Protein AF-A0A2V9JAL4-F1 (afdb_monomer)

Sequence (119 aa):
MTRFTPLLGIATILGAVVVFSKDRRAIRWRIVAWGFGLQILMAVFVLRTNLGYRLIDGASRVAVRMLSFSFEGSRFVFGWLGDPKGSAGFVFAFQALPMIIYVAAFFSILYYLRVLPLL

Mean predicted aligned error: 5.92 Å

Secondary structure (DSSP, 8-state):
-TTSHHHHHHHHHHHHHHHT-S-SSS--HHHHHHHHHHHHHHHHHHHH-HHHHHHHHHHHHHHHHHHHHHHHHHHHHHGGGS-TTSTT---HHHHHHHHHHHHHHHHHHHHHTTTGGG-

Radius of gyration: 21.32 Å; Cα contacts (8 Å, |Δi|>4): 63; chains: 1; bounding box: 44×43×48 Å

pLDDT: mean 90.65, std 6.88, range [59.06, 96.75]

Nearest PDB structures (foldseek):
  8tz1-assembly1_A  TM=8.801E-01  e=1.729E-02  Bos taurus
  6ksw-assembly1_C  TM=9.049E-01  e=4.987E-02  Homo sapiens

Structure (mmCIF, N/CA/C/O backbone):
data_AF-A0A2V9JAL4-F1
#
_entry.id   AF-A0A2V9JAL4-F1
#
loop_
_atom_site.group_PDB
_atom_site.id
_atom_site.type_symbol
_atom_site.label_atom_id
_atom_site.label_alt_id
_atom_site.label_comp_id
_atom_site.label_asym_id
_atom_site.label_entity_id
_atom_site.label_seq_id
_atom_site.pdbx_PDB_ins_code
_atom_site.Cartn_x
_atom_site.Cartn_y
_atom_site.Cartn_z
_atom_site.occupancy
_atom_site.B_iso_or_equiv
_atom_site.auth_seq_id
_atom_site.auth_comp_id
_atom_site.auth_asym_id
_atom_site.auth_atom_id
_atom_site.pdbx_PDB_model_num
ATOM 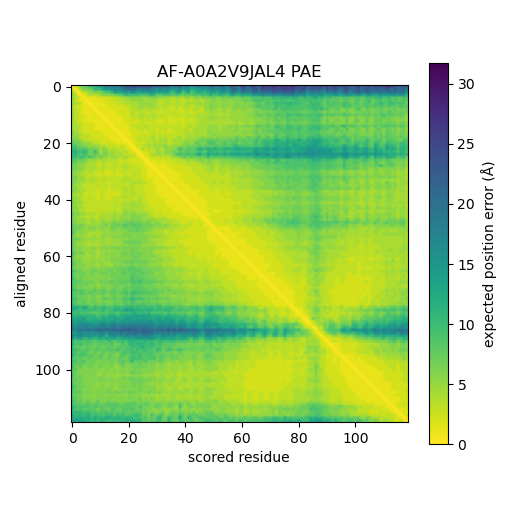1 N N . MET A 1 1 ? -6.043 -26.692 16.445 1.00 59.06 1 MET A N 1
ATOM 2 C CA . MET A 1 1 ? -5.412 -25.599 17.222 1.00 59.06 1 MET A CA 1
ATOM 3 C C . MET A 1 1 ? -5.042 -24.372 16.378 1.00 59.06 1 MET A C 1
ATOM 5 O O . MET A 1 1 ? -5.209 -23.267 16.865 1.00 59.06 1 MET A O 1
ATOM 9 N N . THR A 1 2 ? -4.654 -24.507 15.103 1.00 70.94 2 THR A N 1
ATOM 10 C CA . THR A 1 2 ? -4.260 -23.380 14.218 1.00 70.94 2 THR A CA 1
ATOM 11 C C . THR A 1 2 ? -5.380 -22.415 13.793 1.00 70.94 2 THR A C 1
ATOM 13 O O . THR A 1 2 ? -5.095 -21.309 13.349 1.00 70.94 2 THR A O 1
ATOM 16 N N . ARG A 1 3 ? -6.662 -22.786 13.931 1.00 74.94 3 ARG A N 1
ATOM 17 C CA . ARG A 1 3 ? -7.793 -21.929 13.515 1.00 74.94 3 ARG A CA 1
ATOM 18 C C . ARG A 1 3 ? -8.135 -20.803 14.500 1.00 74.94 3 ARG A C 1
ATOM 20 O O . ARG A 1 3 ? -8.758 -19.834 14.087 1.00 74.94 3 ARG A O 1
ATOM 27 N N . PHE A 1 4 ? -7.734 -20.911 15.771 1.00 87.12 4 PHE A N 1
ATOM 28 C CA . PHE A 1 4 ? -8.030 -19.899 16.800 1.00 87.12 4 PHE A CA 1
ATOM 29 C C . PHE A 1 4 ? -6.951 -18.818 16.915 1.00 87.12 4 PHE A C 1
ATOM 31 O O . PHE A 1 4 ? -7.212 -17.740 17.443 1.00 87.12 4 PHE A O 1
ATOM 38 N N . THR A 1 5 ? -5.755 -19.072 16.383 1.00 91.94 5 THR A N 1
ATOM 39 C CA . THR A 1 5 ? -4.628 -18.132 16.410 1.00 91.94 5 THR A CA 1
ATOM 40 C C . THR A 1 5 ? -4.969 -16.753 15.822 1.00 91.94 5 THR A C 1
ATOM 42 O O . THR A 1 5 ? -4.608 -15.761 16.451 1.00 91.94 5 THR A O 1
ATOM 45 N N . PRO A 1 6 ? -5.715 -16.628 14.703 1.00 89.56 6 PRO A N 1
ATOM 46 C CA . PRO A 1 6 ? -6.099 -15.315 14.175 1.00 89.56 6 PRO A CA 1
ATOM 47 C C . PRO A 1 6 ? -7.044 -14.542 15.105 1.00 89.56 6 PRO A C 1
ATOM 49 O O . PRO A 1 6 ? -6.892 -13.336 15.270 1.00 89.56 6 PRO A O 1
ATOM 52 N N . LEU A 1 7 ? -7.992 -15.236 15.748 1.00 90.19 7 LEU A N 1
ATOM 53 C CA . LEU A 1 7 ? -8.925 -14.630 16.707 1.00 90.19 7 LEU A CA 1
ATOM 54 C C . LEU A 1 7 ? -8.183 -14.108 17.941 1.00 90.19 7 LEU A C 1
ATOM 56 O O . LEU A 1 7 ? -8.430 -12.984 18.376 1.00 90.19 7 LEU A O 1
ATOM 60 N N . LEU A 1 8 ? -7.236 -14.895 18.460 1.00 93.12 8 LEU A N 1
ATOM 61 C CA . LEU A 1 8 ? -6.365 -14.467 19.553 1.00 93.12 8 LEU A CA 1
ATOM 62 C C . LEU A 1 8 ? -5.508 -13.265 19.149 1.00 93.12 8 LEU A C 1
ATOM 64 O O . LEU A 1 8 ? -5.459 -12.296 19.894 1.00 93.12 8 LEU A O 1
ATOM 68 N N . GLY A 1 9 ? -4.912 -13.275 17.953 1.00 92.56 9 GLY A N 1
ATOM 69 C CA . GLY A 1 9 ? -4.121 -12.146 17.453 1.00 92.56 9 GLY A CA 1
ATOM 70 C C . GLY A 1 9 ? -4.920 -10.841 17.383 1.00 92.56 9 GLY A C 1
ATOM 71 O O . GLY A 1 9 ? -4.448 -9.803 17.845 1.00 92.56 9 GLY A O 1
ATOM 72 N N . ILE A 1 10 ? -6.157 -10.896 16.881 1.00 92.31 10 ILE A N 1
ATOM 73 C CA . ILE A 1 10 ? -7.059 -9.735 16.836 1.00 92.31 10 ILE A CA 1
ATOM 74 C C . ILE A 1 10 ? -7.365 -9.232 18.251 1.00 92.31 10 ILE A C 1
ATOM 76 O O . ILE A 1 10 ? -7.260 -8.033 18.510 1.00 92.31 10 ILE A O 1
ATOM 80 N N . ALA A 1 11 ? -7.704 -10.135 19.177 1.00 92.88 11 ALA A N 1
ATOM 81 C CA . ALA A 1 11 ? -7.986 -9.773 20.563 1.00 92.88 11 ALA A CA 1
ATOM 82 C C . ALA A 1 11 ? -6.765 -9.141 21.253 1.00 92.88 11 ALA A C 1
ATOM 84 O O . ALA A 1 11 ? -6.911 -8.144 21.958 1.00 92.88 11 ALA A O 1
ATOM 85 N N . THR A 1 12 ? -5.559 -9.664 21.010 1.00 95.25 12 THR A N 1
ATOM 86 C CA . THR A 1 12 ? -4.312 -9.114 21.555 1.00 95.25 12 THR A CA 1
ATOM 87 C C . THR A 1 12 ? -4.023 -7.716 21.013 1.00 95.25 12 THR A C 1
ATOM 89 O O . THR A 1 12 ? -3.702 -6.827 21.798 1.00 95.25 12 THR A O 1
ATOM 92 N N . ILE A 1 13 ? -4.177 -7.485 19.703 1.00 93.75 13 ILE A N 1
ATOM 93 C CA . ILE A 1 13 ? -3.947 -6.161 19.100 1.00 93.75 13 ILE A CA 1
ATOM 94 C C . ILE A 1 13 ? -4.966 -5.146 19.629 1.00 93.75 13 ILE A C 1
ATOM 96 O O . ILE A 1 13 ? -4.579 -4.063 20.067 1.00 93.75 13 ILE A O 1
ATOM 100 N N . LEU A 1 14 ? -6.258 -5.494 19.648 1.00 91.75 14 LEU A N 1
ATOM 101 C CA . LEU A 1 14 ? -7.297 -4.613 20.190 1.00 91.75 14 LEU A CA 1
ATOM 102 C C . LEU A 1 14 ? -7.073 -4.331 21.681 1.00 91.75 14 LEU A C 1
ATOM 104 O O . LEU A 1 14 ? -7.185 -3.185 22.113 1.00 91.75 14 LEU A O 1
ATOM 108 N N . GLY A 1 15 ? -6.696 -5.350 22.456 1.00 92.88 15 GLY A N 1
ATOM 109 C CA . GLY A 1 15 ? -6.340 -5.208 23.865 1.00 92.88 15 GLY A CA 1
ATOM 110 C C . GLY A 1 15 ? -5.156 -4.264 24.075 1.00 92.88 15 GLY A C 1
ATOM 111 O O . GLY A 1 15 ? -5.243 -3.357 24.900 1.00 92.88 15 GLY A O 1
ATOM 112 N N . ALA A 1 16 ? -4.087 -4.407 23.286 1.00 94.31 16 ALA A N 1
ATOM 113 C CA . ALA A 1 16 ? -2.928 -3.521 23.345 1.00 94.31 16 ALA A CA 1
ATOM 114 C C . ALA A 1 16 ? -3.319 -2.064 23.048 1.00 94.31 16 ALA A C 1
ATOM 116 O O . ALA A 1 16 ? -2.987 -1.170 23.825 1.00 94.31 16 ALA A O 1
ATOM 117 N N . VAL A 1 17 ? -4.096 -1.822 21.987 1.00 93.00 17 VAL A N 1
ATOM 118 C CA . VAL A 1 17 ? -4.572 -0.473 21.634 1.00 93.00 17 VAL A CA 1
ATOM 119 C C . VAL A 1 17 ? -5.404 0.148 22.763 1.00 93.00 17 VAL A C 1
ATOM 121 O O . VAL A 1 1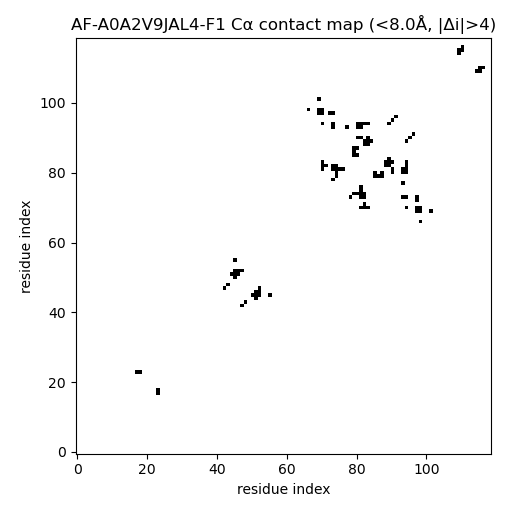7 ? -5.251 1.332 23.055 1.00 93.00 17 VAL A O 1
ATOM 124 N N . VAL A 1 18 ? -6.245 -0.631 23.451 1.00 92.38 18 VAL A N 1
ATOM 125 C CA . VAL A 1 18 ? -7.030 -0.143 24.601 1.00 92.38 18 VAL A CA 1
ATOM 126 C C . VAL A 1 18 ? -6.139 0.141 25.815 1.00 92.38 18 VAL A C 1
ATOM 128 O O . VAL A 1 18 ? -6.324 1.158 26.488 1.00 92.38 18 VAL A O 1
ATOM 131 N N . VAL A 1 19 ? -5.157 -0.718 26.105 1.00 94.50 19 VAL A N 1
ATOM 132 C CA . VAL A 1 19 ? -4.235 -0.540 27.239 1.00 94.50 19 VAL A CA 1
ATOM 133 C C . VAL A 1 19 ? -3.382 0.715 27.061 1.00 94.50 19 VAL A C 1
ATOM 135 O O . VAL A 1 19 ? -3.283 1.498 28.007 1.00 94.50 19 VAL A O 1
ATOM 138 N N . PHE A 1 20 ? -2.841 0.938 25.863 1.00 94.81 20 PHE A N 1
ATOM 139 C CA . PHE A 1 20 ? -2.011 2.101 25.534 1.00 94.81 20 PHE A CA 1
ATOM 140 C C . PHE A 1 20 ? -2.813 3.363 25.166 1.00 94.81 20 PHE A C 1
ATOM 142 O O . PHE A 1 20 ? -2.222 4.409 24.901 1.00 94.81 20 PHE A O 1
ATOM 149 N N . SER A 1 21 ? -4.150 3.307 25.161 1.00 93.25 21 SER A N 1
ATOM 150 C CA . SER A 1 21 ? -4.977 4.487 24.896 1.00 93.25 21 SER A CA 1
ATOM 151 C C . SER A 1 21 ? -4.886 5.502 26.037 1.00 93.25 21 SER A C 1
ATOM 153 O O . SER A 1 21 ? -5.090 5.165 27.205 1.00 93.25 21 SER A O 1
ATOM 155 N N . LYS A 1 22 ? -4.650 6.768 25.674 1.00 92.44 22 LYS A N 1
ATOM 156 C CA . LYS A 1 22 ? -4.585 7.907 26.601 1.00 92.44 22 LYS A CA 1
ATOM 157 C C . LYS A 1 22 ? -5.901 8.133 27.351 1.00 92.44 22 LYS A C 1
ATOM 159 O O . LYS A 1 22 ? -5.878 8.480 28.526 1.00 92.44 22 LYS A O 1
ATOM 164 N N . ASP A 1 23 ? -7.036 7.934 26.684 1.00 91.19 23 ASP A N 1
ATOM 165 C CA . ASP A 1 23 ? -8.364 8.041 27.288 1.00 91.19 23 ASP A CA 1
ATOM 166 C C . ASP A 1 23 ? -9.245 6.882 26.813 1.00 91.19 23 ASP A C 1
ATOM 168 O O . ASP A 1 23 ? -9.780 6.868 25.702 1.00 91.19 23 ASP A O 1
ATOM 172 N N . ARG A 1 24 ? -9.385 5.875 27.679 1.00 87.25 24 ARG A N 1
ATOM 173 C CA . ARG A 1 24 ? -10.168 4.665 27.397 1.00 87.25 24 ARG A CA 1
ATOM 174 C C . ARG A 1 24 ? -11.675 4.927 27.365 1.00 87.25 24 ARG A C 1
ATOM 176 O O . ARG A 1 24 ? -12.402 4.152 26.751 1.00 87.25 24 ARG A O 1
ATOM 183 N N . ARG A 1 25 ? -12.152 5.998 28.009 1.00 84.81 25 ARG A N 1
ATOM 184 C CA . ARG A 1 25 ? -13.583 6.343 28.070 1.00 84.81 25 ARG A CA 1
ATOM 185 C C . ARG A 1 25 ? -14.031 7.110 26.831 1.00 84.81 25 ARG A C 1
ATOM 187 O O . ARG A 1 25 ? -15.180 6.978 26.423 1.00 84.81 25 ARG A O 1
ATOM 194 N N . ALA A 1 26 ? -13.117 7.834 26.189 1.00 92.56 26 ALA A N 1
ATOM 195 C CA . ALA A 1 26 ? -13.367 8.507 24.916 1.00 92.56 26 ALA A CA 1
ATOM 196 C C . ALA A 1 26 ? -13.400 7.557 23.698 1.00 92.56 26 ALA A C 1
ATOM 198 O O . ALA A 1 26 ? -13.666 7.998 22.574 1.00 92.56 26 ALA A O 1
ATOM 199 N N . ILE A 1 27 ? -13.145 6.253 23.882 1.00 91.12 27 ILE A N 1
ATOM 200 C CA . ILE A 1 27 ? -13.177 5.276 22.789 1.00 91.12 27 ILE A CA 1
ATOM 201 C C . ILE A 1 27 ? -14.617 5.098 22.300 1.00 91.12 27 ILE A C 1
ATOM 203 O O . ILE A 1 27 ? -15.473 4.499 22.949 1.00 91.12 27 ILE A O 1
ATOM 207 N N . ARG A 1 28 ? -14.878 5.586 21.086 1.00 93.62 28 ARG A N 1
ATOM 208 C CA . ARG A 1 28 ? -16.169 5.427 20.412 1.00 93.62 28 ARG A CA 1
ATOM 209 C C . ARG A 1 28 ? -16.258 4.042 19.777 1.00 93.62 28 ARG A C 1
ATOM 211 O O . ARG A 1 28 ? -15.938 3.876 18.600 1.00 93.62 28 ARG A O 1
ATOM 218 N N . TRP A 1 29 ? -16.753 3.066 20.535 1.00 91.25 29 TRP A N 1
ATOM 219 C CA . TRP A 1 29 ? -16.903 1.669 20.101 1.00 91.25 29 TRP A CA 1
ATOM 220 C C . TRP A 1 29 ? -17.674 1.491 18.790 1.00 91.25 29 TRP A C 1
ATOM 222 O O . TRP A 1 29 ? -17.350 0.601 18.013 1.00 91.25 29 TRP A O 1
ATOM 232 N N . ARG A 1 30 ? -18.622 2.387 18.481 1.00 94.00 30 ARG A N 1
ATOM 23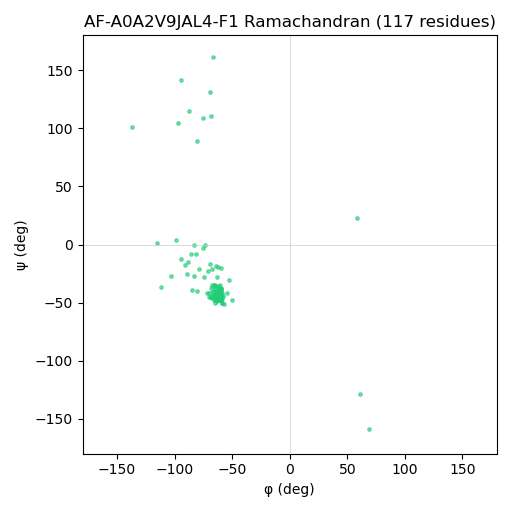3 C CA . ARG A 1 30 ? -19.315 2.405 17.183 1.00 94.00 30 ARG A CA 1
ATOM 234 C C . ARG A 1 30 ? -18.353 2.589 16.004 1.00 94.00 30 ARG A C 1
ATOM 236 O O . ARG A 1 30 ? -18.513 1.923 14.991 1.00 94.00 30 ARG A O 1
ATOM 243 N N . ILE A 1 31 ? -17.359 3.470 16.128 1.00 93.81 31 ILE A N 1
ATOM 244 C CA . ILE A 1 31 ? -16.367 3.714 15.067 1.00 93.81 31 ILE A CA 1
ATOM 245 C C . ILE A 1 31 ? -15.420 2.523 14.948 1.00 93.81 31 ILE A C 1
ATOM 247 O O . ILE A 1 31 ? -15.127 2.088 13.841 1.00 93.81 31 ILE A O 1
ATOM 251 N N . VAL A 1 32 ? -14.987 1.970 16.084 1.00 93.12 32 VAL A N 1
ATOM 252 C CA . VAL A 1 32 ? -14.116 0.787 16.113 1.00 93.12 32 VAL A CA 1
ATOM 253 C C . VAL A 1 32 ? -14.804 -0.403 15.441 1.00 93.12 32 VAL A C 1
ATOM 255 O O . VAL A 1 32 ? -14.212 -1.035 14.572 1.00 93.12 32 VAL A O 1
ATOM 258 N N . ALA A 1 33 ? -16.070 -0.663 15.780 1.00 92.94 33 ALA A N 1
ATOM 259 C CA . ALA A 1 33 ? -16.858 -1.735 15.180 1.00 92.94 33 ALA A CA 1
ATOM 260 C C . ALA A 1 33 ? -17.053 -1.538 13.669 1.00 92.94 33 ALA A C 1
ATOM 262 O O . ALA A 1 33 ? -16.899 -2.493 12.915 1.00 92.94 33 ALA A O 1
ATOM 263 N N . TRP A 1 34 ? -17.328 -0.309 13.214 1.00 96.75 34 TRP A N 1
ATOM 264 C CA . TRP A 1 34 ? -17.439 -0.009 11.783 1.00 96.75 34 TRP A CA 1
ATOM 265 C C . TRP A 1 34 ? -16.117 -0.181 11.035 1.00 96.75 34 TRP A C 1
ATOM 267 O O . TRP A 1 34 ? -16.097 -0.838 9.999 1.00 96.75 34 TRP A O 1
ATOM 277 N N . GLY A 1 35 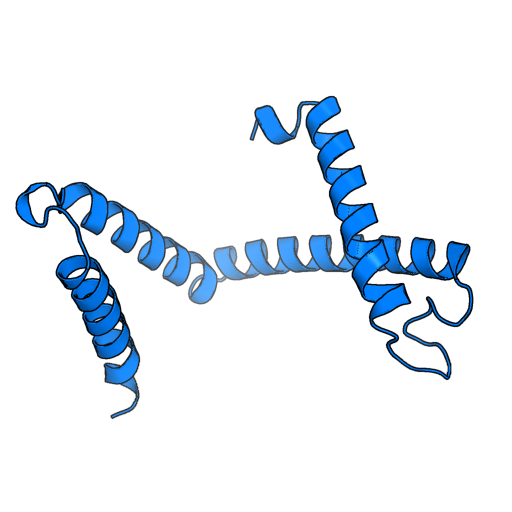? -15.016 0.367 11.554 1.00 94.56 35 GLY A N 1
ATOM 278 C CA . GLY A 1 35 ? -13.703 0.249 10.917 1.00 94.56 35 GLY A CA 1
ATOM 279 C C . GLY A 1 35 ? -13.252 -1.206 10.819 1.00 94.56 35 GLY A C 1
ATOM 280 O O . GLY A 1 35 ? -12.861 -1.672 9.750 1.00 94.56 35 GLY A O 1
ATOM 281 N N . PHE A 1 36 ? -13.396 -1.953 11.913 1.00 94.62 36 PHE A N 1
ATOM 282 C CA . PHE A 1 36 ? -13.056 -3.371 11.952 1.00 94.62 36 PHE A CA 1
ATOM 283 C C . PHE A 1 36 ? -13.993 -4.223 11.080 1.00 94.62 36 PHE A C 1
ATOM 285 O O . PHE A 1 36 ? -13.538 -5.100 10.346 1.00 94.62 36 PHE A O 1
ATOM 292 N N . GLY A 1 37 ? -15.296 -3.931 11.099 1.00 95.94 37 GLY A N 1
ATOM 293 C CA . GLY A 1 37 ? -16.289 -4.591 10.255 1.00 95.94 37 GLY A CA 1
ATOM 294 C C . GLY A 1 37 ? -16.021 -4.379 8.767 1.00 95.94 37 GLY A C 1
ATOM 295 O O . GLY A 1 37 ? -16.032 -5.343 8.005 1.00 95.94 37 GLY A O 1
ATOM 296 N N . LEU A 1 38 ? -15.697 -3.150 8.356 1.00 96.62 38 LEU A N 1
ATOM 297 C CA . LEU A 1 38 ? -15.339 -2.836 6.973 1.00 96.62 38 LEU A CA 1
ATOM 298 C C . LEU A 1 38 ? -14.043 -3.542 6.551 1.00 96.62 38 LEU A C 1
ATOM 300 O O . LEU A 1 38 ? -13.966 -4.055 5.437 1.00 96.62 38 LEU A O 1
ATOM 304 N N . GLN A 1 39 ? -13.053 -3.631 7.444 1.00 94.88 39 GLN A N 1
ATOM 305 C CA . GLN A 1 39 ? -11.808 -4.353 7.184 1.00 94.88 39 GLN A CA 1
ATOM 306 C C . GLN A 1 39 ? -12.050 -5.855 6.962 1.00 94.88 39 GLN A C 1
ATOM 308 O O . GLN A 1 39 ? -11.533 -6.418 5.997 1.00 94.88 39 GLN A O 1
ATOM 313 N N . ILE A 1 40 ? -12.867 -6.501 7.806 1.00 94.50 40 ILE A N 1
ATOM 314 C CA . ILE A 1 40 ? -13.254 -7.909 7.615 1.00 94.50 40 ILE A CA 1
ATOM 315 C C . ILE A 1 40 ? -14.051 -8.077 6.325 1.00 94.50 40 ILE A C 1
ATOM 317 O O . ILE A 1 40 ? -13.773 -8.997 5.558 1.00 94.50 40 ILE A O 1
ATOM 321 N N . LEU A 1 41 ? -15.027 -7.203 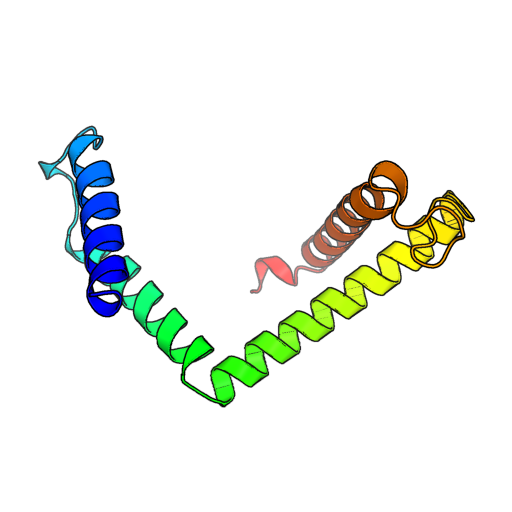6.075 1.00 96.12 41 LEU A N 1
ATOM 322 C CA . LEU A 1 41 ? -15.865 -7.266 4.882 1.00 96.12 41 LEU A CA 1
ATOM 323 C C . LEU A 1 41 ? -15.010 -7.172 3.619 1.00 96.12 41 LEU A C 1
ATOM 325 O O . LEU A 1 41 ? -15.158 -8.005 2.728 1.00 96.12 41 LEU A O 1
ATOM 329 N N . MET A 1 42 ? -14.073 -6.224 3.568 1.00 95.31 42 MET A N 1
ATOM 330 C CA . MET A 1 42 ? -13.151 -6.076 2.445 1.00 95.31 42 MET A CA 1
ATOM 331 C C . MET A 1 42 ? -12.241 -7.302 2.298 1.00 95.31 42 MET A C 1
ATOM 333 O O . MET A 1 42 ? -12.068 -7.805 1.191 1.00 95.31 42 MET A O 1
ATOM 337 N N . ALA A 1 43 ? -11.704 -7.834 3.400 1.00 93.38 43 ALA A N 1
ATOM 338 C CA . ALA A 1 43 ? -10.867 -9.032 3.366 1.00 93.38 43 ALA A CA 1
ATOM 339 C C . ALA A 1 43 ? -11.634 -10.255 2.838 1.0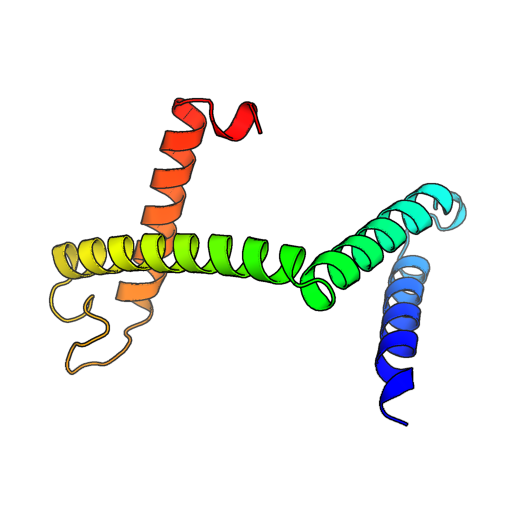0 93.38 43 ALA A C 1
ATOM 341 O O . ALA A 1 43 ? -11.128 -10.981 1.986 1.00 93.38 43 ALA A O 1
ATOM 342 N N . VAL A 1 44 ? -12.869 -10.473 3.298 1.00 94.94 44 VAL A N 1
ATOM 343 C CA . VAL A 1 44 ? -13.729 -11.558 2.807 1.00 94.94 44 VAL A CA 1
ATOM 344 C C . VAL A 1 44 ? -14.089 -11.331 1.343 1.00 94.94 44 VAL A C 1
ATOM 346 O O . VAL A 1 44 ? -13.971 -12.259 0.547 1.00 94.94 44 VAL A O 1
ATOM 349 N N . PHE A 1 45 ? -14.467 -10.111 0.962 1.00 96.06 45 PHE A N 1
ATOM 350 C CA . PHE A 1 45 ? -14.778 -9.770 -0.423 1.00 96.06 45 PHE A CA 1
ATOM 351 C C . PHE A 1 45 ? -13.596 -10.078 -1.350 1.00 96.06 45 PHE A C 1
ATOM 353 O O . PHE A 1 45 ? -13.754 -10.821 -2.316 1.00 96.06 45 PHE A O 1
ATOM 360 N N . VAL A 1 46 ? -12.398 -9.600 -1.020 1.00 95.31 46 VAL A N 1
ATOM 361 C CA . VAL A 1 46 ? -11.192 -9.790 -1.834 1.00 95.31 46 VAL A CA 1
ATOM 362 C C . VAL A 1 46 ? -10.717 -11.247 -1.859 1.00 95.31 46 VAL A C 1
ATOM 364 O O . VAL A 1 46 ? -10.382 -11.753 -2.926 1.00 95.31 46 VAL A O 1
ATOM 367 N N . LEU A 1 47 ? -10.678 -11.931 -0.710 1.00 93.62 47 LEU A N 1
ATOM 368 C CA . LEU A 1 47 ? -10.043 -13.252 -0.591 1.00 93.62 47 LEU A CA 1
ATOM 369 C C . LEU A 1 47 ? -10.985 -14.427 -0.876 1.00 93.62 47 LEU A C 1
ATOM 371 O O . LEU A 1 47 ? -10.513 -15.514 -1.202 1.00 93.62 47 LEU A O 1
ATOM 375 N N . ARG A 1 48 ? -12.303 -14.262 -0.701 1.00 93.31 48 ARG A N 1
ATOM 376 C CA . ARG A 1 48 ? -13.278 -15.351 -0.899 1.00 93.31 48 ARG A CA 1
ATOM 377 C C . ARG A 1 48 ? -14.052 -15.247 -2.202 1.00 93.31 48 ARG A C 1
ATOM 379 O O . ARG A 1 48 ? -14.505 -16.280 -2.688 1.00 93.31 48 ARG A O 1
ATOM 386 N N . THR A 1 49 ? -14.246 -14.048 -2.753 1.00 95.75 49 THR A N 1
ATOM 387 C CA . THR A 1 49 ? -15.043 -13.887 -3.977 1.00 95.75 49 THR A CA 1
ATOM 388 C C . THR A 1 49 ? -14.157 -13.879 -5.219 1.00 95.75 49 THR A C 1
ATOM 390 O O . THR A 1 49 ? -13.081 -13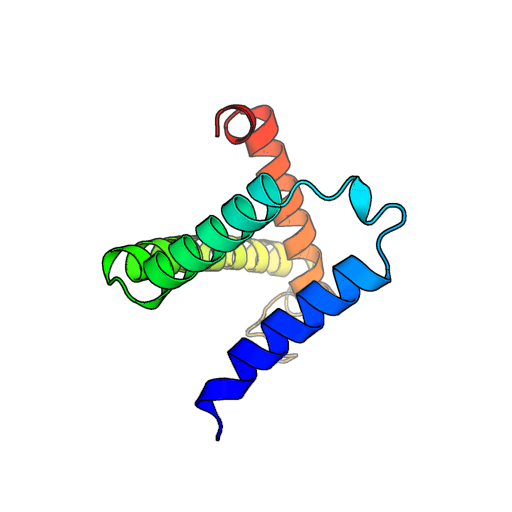.284 -5.233 1.00 95.75 49 THR A O 1
ATOM 393 N N . ASN A 1 50 ? -14.630 -14.508 -6.299 1.00 94.50 50 ASN A N 1
ATOM 394 C CA . ASN A 1 50 ? -13.911 -14.517 -7.577 1.00 94.50 50 ASN A CA 1
ATOM 395 C C . ASN A 1 50 ? -13.805 -13.101 -8.177 1.00 94.50 50 ASN A C 1
ATOM 397 O O . ASN A 1 50 ? -12.784 -12.737 -8.750 1.00 94.50 50 ASN A O 1
ATOM 401 N N . LEU A 1 51 ? -14.841 -12.271 -8.005 1.00 95.25 51 LEU A N 1
ATOM 402 C CA . LEU A 1 51 ? -14.812 -10.874 -8.446 1.00 95.25 51 LEU A CA 1
ATOM 403 C C . LEU A 1 51 ? -13.740 -10.070 -7.699 1.00 95.25 51 LEU A C 1
ATOM 405 O O . LEU A 1 51 ? -12.930 -9.409 -8.344 1.00 95.25 51 LEU A O 1
ATOM 409 N N . GLY A 1 52 ? -13.691 -10.170 -6.367 1.00 94.62 52 GLY A N 1
ATOM 410 C CA . GLY A 1 52 ? -12.681 -9.496 -5.550 1.00 94.62 52 GLY A CA 1
ATOM 411 C C . GLY A 1 52 ? -11.257 -9.923 -5.908 1.00 94.62 52 GLY A C 1
ATOM 412 O O . GLY A 1 52 ? -10.393 -9.068 -6.103 1.00 94.62 52 GLY A O 1
ATOM 413 N N . TYR A 1 53 ? -11.037 -11.227 -6.102 1.00 94.62 53 TYR A N 1
ATOM 414 C CA . TYR A 1 53 ? -9.754 -11.753 -6.567 1.00 94.62 53 TYR A CA 1
ATOM 415 C C . TYR A 1 53 ? -9.353 -11.163 -7.925 1.00 94.62 53 TYR A C 1
ATOM 417 O O . TYR A 1 53 ? -8.256 -10.627 -8.057 1.00 94.62 53 TYR A O 1
ATOM 425 N N . ARG A 1 54 ? -10.248 -11.195 -8.924 1.00 96.12 54 ARG A N 1
ATOM 426 C CA . ARG A 1 54 ? -9.964 -10.674 -10.274 1.00 96.12 54 ARG A CA 1
ATOM 427 C C . ARG A 1 54 ? -9.673 -9.174 -10.282 1.00 96.12 54 ARG A C 1
ATOM 429 O O . ARG A 1 54 ? -8.836 -8.738 -11.070 1.00 96.12 54 ARG A O 1
ATOM 436 N N . LEU A 1 55 ? -10.342 -8.396 -9.428 1.00 95.88 55 LEU A N 1
ATOM 437 C CA . LEU A 1 55 ? -10.083 -6.961 -9.282 1.00 95.88 55 LEU A CA 1
ATOM 438 C C . LEU A 1 55 ? -8.676 -6.699 -8.737 1.00 95.88 55 LEU A C 1
ATOM 440 O O . LEU A 1 55 ? -7.925 -5.933 -9.339 1.00 95.88 55 LEU A O 1
ATOM 444 N N . ILE A 1 56 ? -8.301 -7.362 -7.639 1.00 94.94 56 ILE A N 1
ATOM 445 C CA . ILE A 1 56 ? -6.969 -7.198 -7.044 1.00 94.94 56 ILE A CA 1
ATOM 446 C C . ILE A 1 56 ? -5.878 -7.717 -7.974 1.00 94.94 56 ILE A C 1
ATOM 448 O O . ILE A 1 56 ? -4.895 -7.022 -8.187 1.00 94.94 56 ILE A O 1
ATOM 452 N N . ASP A 1 57 ? -6.067 -8.876 -8.593 1.00 95.38 57 ASP A N 1
ATOM 453 C CA . ASP A 1 57 ? -5.136 -9.436 -9.574 1.00 95.38 57 ASP A CA 1
ATOM 454 C C . ASP A 1 57 ? -4.983 -8.521 -10.810 1.00 95.38 57 ASP A C 1
ATOM 456 O O . ASP A 1 57 ? -3.883 -8.308 -11.323 1.00 95.38 57 ASP A O 1
ATOM 460 N N . GLY A 1 58 ? -6.072 -7.881 -11.250 1.00 96.19 58 GLY A N 1
ATOM 461 C CA . GLY A 1 58 ? -6.034 -6.811 -12.248 1.00 96.19 58 GLY A CA 1
ATOM 462 C C . GLY A 1 58 ? -5.162 -5.629 -11.815 1.00 96.19 58 GLY A C 1
ATOM 463 O O . GLY A 1 58 ? -4.267 -5.227 -12.560 1.00 96.19 58 GLY A O 1
ATOM 464 N N . ALA A 1 59 ? -5.372 -5.113 -10.602 1.00 95.12 59 ALA A N 1
ATOM 465 C CA . ALA A 1 59 ? -4.566 -4.028 -10.044 1.00 95.12 59 ALA A CA 1
ATOM 466 C C . ALA A 1 59 ? -3.089 -4.430 -9.874 1.00 95.12 59 ALA A C 1
ATOM 468 O O . ALA A 1 59 ? -2.194 -3.661 -10.226 1.00 95.12 59 ALA A O 1
ATOM 469 N N . SER A 1 60 ? -2.817 -5.657 -9.421 1.00 95.69 60 SER A N 1
ATOM 470 C CA . SER A 1 60 ? -1.467 -6.211 -9.303 1.00 95.69 60 SER A CA 1
ATOM 471 C C . SER A 1 60 ? -0.761 -6.263 -10.655 1.00 95.69 60 SER A C 1
ATOM 473 O O . SER A 1 60 ? 0.391 -5.847 -10.748 1.00 95.69 60 SER A O 1
ATOM 475 N N . ARG A 1 61 ? -1.439 -6.689 -11.729 1.00 96.44 61 ARG A N 1
ATOM 476 C CA . ARG A 1 61 ? -0.864 -6.660 -13.084 1.00 96.44 61 ARG A CA 1
ATOM 477 C C . ARG A 1 61 ? -0.512 -5.251 -13.546 1.00 96.44 61 ARG A C 1
ATOM 479 O O . ARG A 1 61 ? 0.534 -5.066 -14.166 1.00 96.44 61 ARG A O 1
ATOM 486 N N . VAL A 1 62 ? -1.354 -4.263 -13.245 1.00 94.31 62 VAL A N 1
ATOM 487 C CA . VAL A 1 62 ? -1.056 -2.856 -13.556 1.00 94.31 62 VAL A CA 1
ATOM 488 C C . VAL A 1 62 ? 0.181 -2.394 -12.787 1.00 94.31 62 VAL A C 1
ATOM 490 O O . VAL A 1 62 ? 1.095 -1.848 -13.400 1.00 94.31 62 VAL A O 1
ATOM 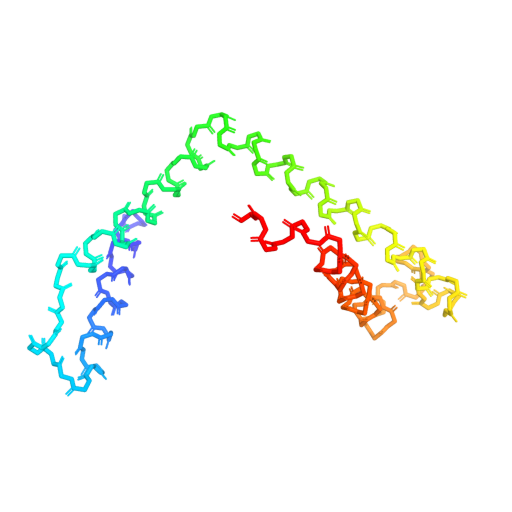493 N N . ALA A 1 63 ? 0.270 -2.688 -11.488 1.00 91.81 63 ALA A N 1
ATOM 494 C CA . ALA A 1 63 ? 1.433 -2.344 -10.670 1.00 91.81 63 ALA A CA 1
ATOM 495 C C . ALA A 1 63 ? 2.729 -3.000 -11.185 1.00 91.81 63 ALA A C 1
ATOM 497 O O . ALA A 1 63 ? 3.755 -2.333 -11.308 1.00 91.81 63 ALA A O 1
ATOM 498 N N . VAL A 1 64 ? 2.680 -4.281 -11.567 1.00 92.88 64 VAL A N 1
ATOM 499 C CA . VAL A 1 64 ? 3.822 -4.989 -12.176 1.00 92.88 64 VAL A CA 1
ATOM 500 C C . VAL A 1 64 ? 4.223 -4.350 -13.507 1.00 92.88 64 VAL A C 1
ATOM 502 O O . VAL A 1 64 ? 5.410 -4.189 -13.788 1.00 92.88 64 VAL A O 1
ATOM 505 N N . ARG A 1 65 ? 3.251 -3.929 -14.323 1.00 92.50 65 ARG A N 1
ATOM 506 C CA . ARG A 1 65 ? 3.531 -3.230 -15.583 1.00 92.50 65 ARG A CA 1
ATOM 507 C C . ARG A 1 65 ? 4.183 -1.868 -15.341 1.00 92.50 65 ARG A C 1
ATOM 509 O O . ARG A 1 65 ? 5.146 -1.534 -16.021 1.00 92.50 65 ARG A O 1
ATOM 516 N N . MET A 1 66 ? 3.726 -1.115 -14.346 1.00 90.06 66 MET A N 1
ATOM 517 C CA . MET A 1 66 ? 4.365 0.142 -13.944 1.00 90.06 66 MET A CA 1
ATOM 518 C C . MET A 1 66 ? 5.808 -0.070 -13.477 1.00 90.06 66 MET A C 1
ATOM 520 O O . MET A 1 66 ? 6.703 0.666 -13.886 1.00 90.06 66 MET A O 1
ATOM 524 N N . LEU A 1 67 ? 6.053 -1.122 -12.694 1.00 90.06 67 LEU A N 1
ATOM 525 C CA . LEU A 1 67 ? 7.402 -1.505 -12.288 1.00 90.06 67 LEU A CA 1
ATOM 526 C C . LEU A 1 67 ? 8.298 -1.825 -13.496 1.00 90.06 67 LEU A C 1
ATOM 528 O O . LEU A 1 67 ? 9.449 -1.399 -13.529 1.00 90.06 67 LEU A O 1
ATOM 532 N N . SER A 1 68 ? 7.768 -2.496 -14.524 1.00 89.81 68 SER A N 1
ATOM 533 C CA . SER A 1 68 ? 8.542 -2.789 -15.738 1.00 89.81 68 SER A CA 1
ATOM 534 C C . SER A 1 68 ? 9.047 -1.525 -16.446 1.00 89.81 68 SER A C 1
ATOM 536 O O . SER A 1 68 ? 10.198 -1.489 -16.868 1.00 89.81 68 SER A O 1
ATOM 538 N N . PHE A 1 69 ? 8.251 -0.449 -16.481 1.00 92.06 69 PHE A N 1
ATOM 539 C CA . PHE A 1 69 ? 8.689 0.834 -17.042 1.00 92.06 69 PHE A CA 1
ATOM 540 C C . PHE A 1 69 ? 9.793 1.487 -16.207 1.00 92.06 69 PHE A C 1
ATOM 542 O O . PHE A 1 69 ? 10.708 2.099 -16.758 1.00 92.06 69 PHE A O 1
ATOM 549 N N . SER A 1 70 ? 9.749 1.320 -14.884 1.00 91.25 70 SER A N 1
ATOM 550 C CA . SER A 1 70 ? 10.825 1.795 -14.018 1.00 91.25 70 SER A CA 1
ATOM 551 C C . SER A 1 70 ? 12.144 1.058 -14.255 1.00 91.25 70 SER A C 1
ATOM 553 O O . SER A 1 70 ? 13.200 1.678 -14.124 1.00 91.25 70 SER A O 1
ATOM 555 N N . PHE A 1 71 ? 12.116 -0.239 -14.575 1.00 89.88 71 PHE A N 1
ATOM 556 C CA . PHE A 1 71 ? 13.339 -0.985 -14.886 1.00 89.88 71 PHE A CA 1
ATOM 557 C C . PHE A 1 71 ? 13.964 -0.537 -16.205 1.00 89.88 71 PHE A C 1
ATOM 559 O O . PHE A 1 71 ? 15.180 -0.390 -16.265 1.00 89.88 71 PHE A O 1
ATOM 566 N N . GLU A 1 72 ? 13.159 -0.222 -17.222 1.00 91.00 72 GLU A N 1
ATOM 567 C CA . GLU A 1 72 ? 13.671 0.372 -18.466 1.00 91.00 72 GLU A CA 1
ATOM 568 C C . GLU A 1 72 ? 14.339 1.733 -18.211 1.00 91.00 72 GLU A C 1
ATOM 570 O O . GLU A 1 72 ? 15.436 1.994 -18.702 1.00 91.00 72 GLU A O 1
ATOM 575 N N . GLY A 1 73 ? 13.733 2.579 -17.369 1.00 90.38 73 GLY A N 1
ATOM 576 C CA . GLY A 1 73 ? 14.337 3.851 -16.958 1.00 90.38 73 GLY A CA 1
ATOM 577 C C . GLY A 1 73 ? 15.642 3.668 -16.176 1.00 90.38 73 GLY A C 1
ATOM 578 O O . GLY A 1 73 ? 16.619 4.372 -16.422 1.00 90.38 73 GLY A O 1
ATOM 579 N N . SER A 1 74 ? 15.692 2.688 -15.270 1.00 91.00 74 SER A N 1
ATOM 580 C CA . SER A 1 74 ? 16.920 2.362 -14.542 1.00 91.00 74 SER A CA 1
ATOM 581 C C . SER A 1 74 ? 18.019 1.850 -15.475 1.00 91.00 74 SER A C 1
ATOM 583 O O . SER A 1 74 ? 19.150 2.327 -15.410 1.00 91.00 74 SER A O 1
ATOM 585 N N . ARG A 1 75 ? 17.690 0.940 -16.396 1.00 90.00 75 ARG A N 1
ATOM 586 C CA . ARG A 1 75 ? 18.621 0.437 -17.411 1.00 90.00 75 ARG A CA 1
ATOM 587 C C . ARG A 1 75 ? 19.153 1.560 -18.301 1.00 90.00 75 ARG A C 1
ATOM 589 O O . ARG A 1 75 ? 20.332 1.548 -18.641 1.00 90.00 75 ARG A O 1
ATOM 596 N N . PHE A 1 76 ? 18.321 2.537 -18.652 1.00 91.06 76 PHE A N 1
ATOM 597 C CA . PHE A 1 76 ? 18.751 3.709 -19.414 1.00 91.06 76 PHE A CA 1
ATOM 598 C C . PHE A 1 76 ? 19.793 4.549 -18.657 1.00 91.06 76 PHE A C 1
ATOM 600 O O . PHE A 1 76 ? 20.790 4.956 -19.247 1.00 91.06 76 PHE A O 1
ATOM 607 N N . VAL A 1 77 ? 19.598 4.776 -17.354 1.00 92.25 77 VAL A N 1
ATOM 608 C CA . VAL A 1 77 ? 20.495 5.617 -16.538 1.00 92.25 77 VAL A CA 1
ATOM 609 C C . VAL A 1 77 ? 21.754 4.868 -16.080 1.00 92.25 77 VAL A C 1
ATOM 611 O O . VAL A 1 77 ? 22.841 5.439 -16.071 1.00 92.25 77 VAL A O 1
ATOM 614 N N . PHE A 1 78 ? 21.621 3.598 -15.691 1.00 90.12 78 PHE A N 1
ATOM 615 C CA . PHE A 1 78 ? 22.660 2.821 -15.000 1.00 90.12 78 PHE A CA 1
ATOM 616 C C . PHE A 1 78 ? 23.189 1.621 -15.802 1.00 90.12 78 PHE A C 1
ATOM 618 O O . PHE A 1 78 ? 24.046 0.878 -15.316 1.00 90.12 78 PHE A O 1
ATOM 625 N N . GLY A 1 79 ? 22.699 1.397 -17.023 1.00 86.38 79 GLY A N 1
ATOM 626 C CA . GLY A 1 79 ? 23.141 0.300 -17.883 1.00 86.38 79 GLY A CA 1
ATOM 627 C C . GLY A 1 79 ? 22.894 -1.075 -17.255 1.00 86.38 79 GLY A C 1
ATOM 628 O O . GLY A 1 79 ? 21.794 -1.382 -16.800 1.00 86.38 79 GLY A O 1
ATOM 629 N N . TRP A 1 80 ? 23.933 -1.912 -17.222 1.00 84.12 80 TRP A N 1
ATOM 630 C CA . TRP A 1 80 ? 23.857 -3.299 -16.745 1.00 84.12 80 TRP A CA 1
ATOM 631 C C . TRP A 1 80 ? 23.594 -3.438 -15.236 1.00 84.12 80 TRP A C 1
ATOM 633 O O . TRP A 1 80 ? 23.090 -4.475 -14.818 1.00 84.12 80 TRP A O 1
ATOM 643 N N . LEU A 1 81 ? 23.881 -2.411 -14.422 1.00 83.94 81 LEU A N 1
ATOM 644 C CA . LEU A 1 81 ? 23.562 -2.422 -12.984 1.00 83.94 81 LEU A CA 1
ATOM 645 C C . LEU A 1 81 ? 22.061 -2.212 -12.725 1.00 83.94 81 LEU A C 1
ATOM 647 O O . LEU A 1 81 ? 21.523 -2.671 -11.714 1.00 83.94 81 LEU A O 1
ATOM 651 N N . GLY A 1 82 ? 21.388 -1.512 -13.641 1.00 82.62 82 GLY A N 1
ATOM 652 C CA . GLY A 1 82 ? 19.948 -1.268 -13.604 1.00 82.62 82 GLY A CA 1
ATOM 653 C C . GLY A 1 82 ? 19.113 -2.380 -14.238 1.00 82.62 82 GLY A C 1
ATOM 654 O O . GLY A 1 82 ? 17.891 -2.349 -14.127 1.00 82.62 82 GLY A O 1
ATOM 655 N N . ASP A 1 83 ? 19.750 -3.359 -14.890 1.00 82.00 83 ASP A N 1
ATOM 656 C CA . ASP A 1 83 ? 19.068 -4.470 -15.553 1.00 82.00 83 ASP A CA 1
ATOM 657 C C . ASP A 1 83 ? 18.828 -5.631 -14.565 1.00 82.00 83 ASP A C 1
ATOM 659 O O . ASP A 1 83 ? 19.790 -6.266 -14.121 1.00 82.00 83 ASP A O 1
ATOM 663 N N . PRO A 1 84 ? 17.566 -5.975 -14.238 1.00 72.88 84 PRO A N 1
ATOM 664 C CA . PRO A 1 84 ? 17.262 -7.115 -13.372 1.00 72.88 84 PRO A CA 1
ATOM 665 C C . PRO A 1 84 ? 17.688 -8.465 -13.968 1.00 72.88 84 PRO A C 1
ATOM 667 O O . PRO A 1 84 ? 17.784 -9.452 -13.241 1.00 72.88 84 PRO A O 1
ATOM 670 N N . LYS A 1 85 ? 17.914 -8.528 -15.288 1.00 75.56 85 LYS A N 1
ATOM 671 C CA . LYS A 1 85 ? 18.392 -9.714 -16.014 1.00 75.56 85 LYS A CA 1
ATOM 672 C C . LYS A 1 85 ? 19.901 -9.674 -16.278 1.00 75.56 85 LYS A C 1
ATOM 674 O O . LYS A 1 85 ? 20.418 -10.554 -16.965 1.00 75.56 85 LYS A O 1
ATOM 679 N N . GLY A 1 86 ? 20.598 -8.658 -15.769 1.00 70.38 86 GLY A N 1
ATOM 680 C CA . GLY A 1 86 ? 22.043 -8.524 -15.893 1.00 70.38 86 GLY A CA 1
ATOM 681 C C . GLY A 1 86 ? 22.805 -9.613 -15.133 1.00 70.38 86 GLY A C 1
ATOM 682 O O . GLY A 1 86 ? 22.297 -10.243 -14.206 1.00 70.38 86 GLY A O 1
ATOM 683 N N . SER A 1 87 ? 24.073 -9.801 -15.495 1.00 66.69 87 SER A N 1
ATOM 684 C CA . SER A 1 87 ? 24.981 -10.778 -14.876 1.00 66.69 87 SER A CA 1
ATOM 685 C C . SER A 1 87 ? 25.252 -10.530 -13.384 1.00 66.69 87 SER A C 1
ATOM 687 O O . SER A 1 87 ? 25.657 -11.454 -12.685 1.00 66.69 87 SER A O 1
ATOM 689 N N . ALA A 1 88 ? 25.003 -9.314 -12.885 1.00 68.50 88 ALA A N 1
ATOM 690 C CA . ALA A 1 88 ? 25.106 -8.956 -11.466 1.00 68.50 88 ALA A CA 1
ATOM 691 C C . ALA A 1 88 ? 23.881 -9.350 -10.617 1.00 68.50 88 ALA A C 1
ATOM 693 O O . ALA A 1 88 ? 23.928 -9.217 -9.394 1.00 68.50 88 ALA A O 1
ATOM 694 N N . GLY A 1 89 ? 22.789 -9.814 -11.233 1.00 72.56 89 GLY A N 1
ATOM 695 C CA . GLY A 1 89 ? 21.527 -10.053 -10.534 1.00 72.56 89 GLY A CA 1
ATOM 696 C C . GLY A 1 89 ? 20.836 -8.760 -10.074 1.00 72.56 89 GLY A C 1
ATOM 697 O O . GLY A 1 89 ? 21.061 -7.676 -10.613 1.00 72.56 89 GLY A O 1
ATOM 698 N N . PHE A 1 90 ? 19.951 -8.873 -9.080 1.00 79.94 90 PHE A N 1
ATOM 699 C CA . PHE A 1 90 ? 19.181 -7.737 -8.566 1.00 79.94 90 PHE A CA 1
ATOM 700 C C . PHE A 1 90 ? 20.050 -6.829 -7.685 1.00 79.94 90 PHE A C 1
ATOM 702 O O . PHE A 1 90 ? 20.373 -7.176 -6.546 1.00 79.94 90 PHE A O 1
ATOM 709 N N . VAL A 1 91 ? 20.385 -5.635 -8.182 1.00 86.62 91 VAL A N 1
ATOM 710 C CA . VAL A 1 91 ? 21.133 -4.636 -7.409 1.00 86.62 91 VAL A CA 1
ATOM 711 C C . VAL A 1 91 ? 20.167 -3.628 -6.798 1.00 86.62 91 VAL A C 1
ATOM 713 O O . VAL A 1 91 ? 19.669 -2.728 -7.474 1.00 86.62 91 VAL A O 1
ATOM 716 N N . PHE A 1 92 ? 19.925 -3.759 -5.491 1.00 85.06 92 PHE A N 1
ATOM 717 C CA . PHE A 1 92 ? 18.915 -2.976 -4.769 1.00 85.06 92 PHE A CA 1
ATOM 718 C C . PHE A 1 92 ? 19.027 -1.464 -5.014 1.00 85.06 92 PHE A C 1
ATOM 720 O O . PHE A 1 92 ? 18.033 -0.823 -5.349 1.00 85.06 92 PHE A O 1
ATOM 727 N N . ALA A 1 93 ? 20.231 -0.896 -4.906 1.00 87.88 93 ALA A N 1
ATOM 728 C CA . ALA A 1 93 ? 20.439 0.546 -5.044 1.00 87.88 93 ALA A CA 1
ATOM 729 C C . ALA A 1 93 ? 20.017 1.083 -6.422 1.00 87.88 93 ALA A C 1
ATOM 731 O O . ALA A 1 93 ? 19.423 2.154 -6.509 1.00 87.88 93 ALA A O 1
ATOM 732 N N . PHE A 1 94 ? 20.269 0.329 -7.491 1.00 87.81 94 PHE A N 1
ATOM 733 C CA . PHE A 1 94 ? 19.989 0.772 -8.856 1.00 87.81 94 PHE A CA 1
ATOM 734 C C . PHE A 1 94 ? 18.628 0.304 -9.365 1.00 87.81 94 PHE A C 1
ATOM 736 O O . PHE A 1 94 ? 18.155 0.822 -10.362 1.00 87.81 94 PHE A O 1
ATOM 743 N N . GLN A 1 95 ? 17.949 -0.624 -8.695 1.00 83.81 95 GLN A N 1
ATOM 744 C CA . GLN A 1 95 ? 16.668 -1.158 -9.172 1.00 83.81 95 GLN A CA 1
ATOM 745 C C . GLN A 1 95 ? 15.491 -0.744 -8.279 1.00 83.81 95 GLN A C 1
ATOM 747 O O . GLN A 1 95 ? 14.425 -0.410 -8.793 1.00 83.81 95 GLN A O 1
ATOM 752 N N . ALA A 1 96 ? 15.681 -0.674 -6.958 1.00 88.62 96 ALA A N 1
ATOM 753 C CA . ALA A 1 96 ? 14.628 -0.268 -6.027 1.00 88.62 96 ALA A CA 1
ATOM 754 C C . ALA A 1 96 ? 14.518 1.258 -5.872 1.00 88.62 96 ALA A C 1
ATOM 756 O O . ALA A 1 96 ? 13.410 1.785 -5.798 1.00 88.62 96 ALA A O 1
ATOM 757 N N . LEU A 1 97 ? 15.636 1.995 -5.846 1.00 92.00 97 LEU A N 1
ATOM 758 C CA . LEU A 1 97 ? 15.583 3.456 -5.668 1.00 92.00 97 LEU A CA 1
ATOM 759 C C . LEU A 1 97 ? 14.957 4.181 -6.874 1.00 92.00 97 LEU A C 1
ATOM 761 O O . LEU A 1 97 ? 14.082 5.021 -6.653 1.00 92.00 97 LEU A O 1
ATOM 765 N N . PRO A 1 98 ? 15.293 3.853 -8.141 1.00 90.88 98 PRO A N 1
ATOM 766 C CA . PRO A 1 98 ? 14.656 4.507 -9.288 1.00 90.88 98 PRO A CA 1
ATOM 767 C C . PRO A 1 98 ? 13.152 4.242 -9.385 1.00 90.88 98 PRO A C 1
ATOM 769 O O . PRO A 1 98 ? 12.412 5.103 -9.854 1.00 90.88 98 PRO A O 1
ATOM 772 N N . MET A 1 99 ? 12.685 3.103 -8.868 1.00 92.00 99 MET A N 1
ATOM 773 C CA . MET A 1 99 ? 11.259 2.789 -8.758 1.00 92.00 99 MET A CA 1
ATOM 774 C C . MET A 1 99 ? 10.512 3.785 -7.879 1.00 92.00 99 MET A C 1
ATOM 776 O O . MET A 1 99 ? 9.425 4.224 -8.250 1.00 92.00 99 MET A O 1
ATOM 780 N N . ILE A 1 100 ? 11.105 4.204 -6.761 1.00 93.25 100 ILE A N 1
ATOM 781 C CA . ILE A 1 100 ? 10.517 5.231 -5.894 1.00 93.25 100 ILE A CA 1
ATOM 782 C C . ILE A 1 100 ? 10.404 6.560 -6.653 1.00 93.25 100 ILE A C 1
ATOM 784 O O . ILE A 1 100 ? 9.355 7.200 -6.607 1.00 93.25 100 ILE A O 1
ATOM 788 N N . ILE A 1 101 ? 11.451 6.948 -7.392 1.00 93.62 101 ILE A N 1
ATOM 789 C CA . ILE A 1 101 ? 11.472 8.190 -8.183 1.00 93.62 101 ILE A CA 1
ATOM 790 C C . ILE A 1 101 ? 10.403 8.151 -9.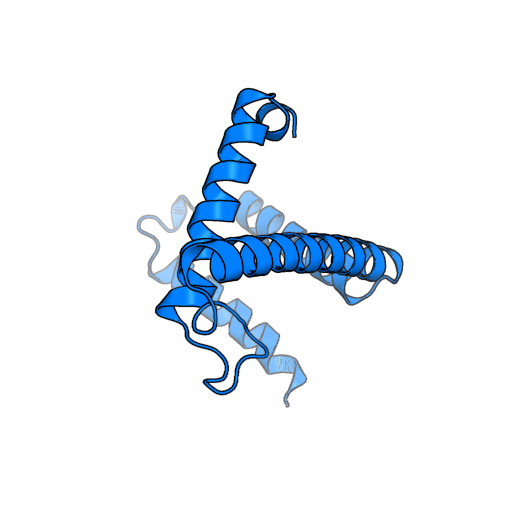281 1.00 93.62 101 ILE A C 1
ATOM 792 O O . ILE A 1 101 ? 9.641 9.105 -9.436 1.00 93.62 101 ILE A O 1
ATOM 796 N N . TYR A 1 102 ? 10.303 7.037 -10.009 1.00 93.88 102 TYR A N 1
ATOM 797 C CA . TYR A 1 102 ? 9.294 6.835 -11.046 1.00 93.88 102 TYR A CA 1
ATOM 798 C C . TYR A 1 102 ? 7.871 6.935 -10.483 1.00 93.88 102 TYR A C 1
ATOM 800 O O . TYR A 1 102 ? 7.040 7.665 -11.025 1.00 93.88 102 TYR A O 1
ATOM 808 N N . VAL A 1 103 ? 7.596 6.246 -9.369 1.00 93.38 103 VAL A N 1
ATOM 809 C CA . VAL A 1 103 ? 6.287 6.291 -8.707 1.00 93.38 103 VAL A CA 1
ATOM 810 C C . VAL A 1 103 ? 5.979 7.716 -8.243 1.00 93.38 103 VAL A C 1
ATOM 812 O O . VAL A 1 103 ? 4.901 8.224 -8.537 1.00 93.38 103 VAL A O 1
ATOM 815 N N . ALA A 1 104 ? 6.922 8.407 -7.601 1.00 94.44 104 ALA A N 1
ATOM 816 C CA . ALA A 1 104 ? 6.725 9.790 -7.169 1.00 94.44 104 ALA A CA 1
ATOM 817 C C . ALA A 1 104 ? 6.395 10.731 -8.344 1.00 94.44 104 ALA A C 1
ATOM 819 O O . ALA A 1 104 ? 5.441 11.507 -8.262 1.00 94.44 104 ALA A O 1
ATOM 820 N N . ALA A 1 105 ? 7.127 10.626 -9.458 1.00 95.19 105 ALA A N 1
ATOM 821 C CA . ALA A 1 105 ? 6.872 11.417 -10.660 1.00 95.19 105 ALA A CA 1
ATOM 822 C C . ALA A 1 105 ? 5.500 11.101 -11.281 1.00 95.19 105 ALA A C 1
ATOM 824 O O . ALA A 1 105 ? 4.753 12.012 -11.634 1.00 95.19 105 ALA A O 1
ATOM 825 N N . PHE A 1 106 ? 5.123 9.822 -11.355 1.00 94.06 106 PHE A N 1
ATOM 826 C CA . PHE A 1 106 ? 3.817 9.406 -11.866 1.00 94.06 106 PHE A CA 1
ATOM 827 C C . PHE A 1 106 ? 2.660 9.961 -11.024 1.00 94.06 106 PHE A C 1
ATOM 829 O O . PHE A 1 106 ? 1.722 10.546 -11.567 1.00 94.06 106 PHE A O 1
ATOM 836 N N . PHE A 1 107 ? 2.738 9.837 -9.696 1.00 94.06 107 PHE A N 1
ATOM 837 C CA . PHE A 1 107 ? 1.724 10.395 -8.798 1.00 94.06 107 PHE A CA 1
ATOM 838 C C . PHE A 1 107 ? 1.690 11.929 -8.858 1.00 94.06 107 PHE A C 1
ATOM 840 O O . PHE A 1 107 ? 0.607 12.508 -8.803 1.00 94.06 107 PHE A O 1
ATOM 847 N N . SER A 1 108 ? 2.837 12.592 -9.048 1.00 96.62 108 SER A N 1
ATOM 848 C CA . SER A 1 108 ? 2.896 14.043 -9.271 1.00 96.62 108 SER A CA 1
ATOM 849 C C . SER A 1 108 ? 2.133 14.459 -10.535 1.00 96.62 108 SER A C 1
ATOM 851 O O . SER A 1 108 ? 1.328 15.390 -10.487 1.00 96.62 108 SER A O 1
ATOM 853 N N . ILE A 1 109 ? 2.293 13.717 -11.638 1.00 96.19 109 ILE A N 1
ATOM 854 C CA . ILE A 1 109 ? 1.533 13.939 -12.877 1.00 96.19 109 ILE A CA 1
ATOM 855 C C . ILE A 1 109 ? 0.035 13.715 -12.642 1.00 96.19 109 ILE A C 1
ATOM 857 O O . ILE A 1 109 ? -0.769 14.566 -13.013 1.00 96.19 109 ILE A O 1
ATOM 861 N N . LEU A 1 110 ? -0.366 12.617 -11.991 1.00 95.31 110 LEU A N 1
ATOM 862 C CA . LEU A 1 110 ? -1.781 12.356 -11.690 1.00 95.31 110 LEU A CA 1
ATOM 863 C C . LEU A 1 110 ? -2.410 13.434 -10.803 1.00 95.31 110 LEU A C 1
ATOM 865 O O . LEU A 1 110 ? -3.591 13.754 -10.957 1.00 95.31 110 LEU A O 1
ATOM 869 N N . TYR A 1 111 ? -1.630 13.990 -9.879 1.00 96.25 111 TYR A N 1
ATOM 870 C CA . TYR A 1 111 ? -2.064 15.089 -9.031 1.00 96.25 111 TYR A CA 1
ATOM 871 C C . TYR A 1 111 ? -2.248 16.376 -9.842 1.00 96.25 111 TYR A C 1
ATOM 873 O O . TYR A 1 111 ? -3.287 17.026 -9.732 1.00 96.25 111 TYR A O 1
ATOM 881 N N . TYR A 1 112 ? -1.290 16.705 -10.717 1.00 96.06 112 TYR A N 1
ATOM 882 C CA . TYR A 1 112 ? -1.386 17.846 -11.631 1.00 96.06 112 TYR A CA 1
ATOM 883 C C . TYR A 1 112 ? -2.593 17.732 -12.575 1.00 96.06 112 TYR A C 1
ATOM 885 O O . TYR A 1 112 ? -3.346 18.690 -12.741 1.00 96.06 112 TYR A O 1
ATOM 893 N N . LEU A 1 113 ? -2.838 16.536 -13.119 1.00 96.44 113 LEU A N 1
ATOM 894 C CA . LEU A 1 113 ? -3.990 16.227 -13.974 1.00 96.44 113 LEU A CA 1
ATOM 895 C C . LEU A 1 113 ? -5.321 16.130 -13.209 1.00 96.44 113 LEU A C 1
ATOM 897 O O . LEU A 1 113 ? -6.357 15.876 -13.818 1.00 96.44 113 LEU A O 1
ATOM 901 N N . ARG A 1 114 ? -5.310 16.324 -11.884 1.00 94.56 114 ARG A N 1
ATOM 902 C CA . ARG A 1 114 ? -6.469 16.216 -10.987 1.00 94.56 114 ARG A CA 1
ATOM 903 C C . ARG A 1 114 ? -7.173 14.854 -10.990 1.00 94.56 114 ARG A C 1
ATOM 905 O O . ARG A 1 114 ? -8.314 14.779 -10.556 1.00 94.56 114 ARG A O 1
ATOM 912 N N . VAL A 1 115 ? -6.503 13.771 -11.386 1.00 94.94 115 VAL A N 1
ATOM 913 C CA . VAL A 1 115 ? -7.078 12.413 -11.316 1.00 94.94 115 VAL A CA 1
ATOM 914 C C . VAL A 1 115 ? -7.197 11.952 -9.863 1.00 94.94 115 VAL A C 1
ATOM 916 O O . VAL A 1 115 ? -8.239 11.447 -9.468 1.00 94.94 115 VAL A O 1
ATOM 919 N N . LEU A 1 116 ? -6.149 12.162 -9.057 1.00 91.38 116 LEU A N 1
ATOM 920 C CA . LEU A 1 116 ? -6.134 11.765 -7.641 1.00 91.38 116 LEU A CA 1
ATOM 921 C C . LEU A 1 116 ? -7.118 12.560 -6.769 1.00 91.38 116 LEU A C 1
ATOM 923 O O . LEU A 1 116 ? -7.832 11.932 -6.005 1.00 91.38 116 LEU A O 1
ATOM 927 N N . PRO A 1 117 ? -7.211 13.901 -6.867 1.00 90.62 117 PRO A N 1
ATOM 928 C CA . PRO A 1 117 ? -8.220 14.665 -6.129 1.00 90.62 117 PRO A CA 1
ATOM 929 C C . PRO A 1 117 ? -9.677 14.298 -6.441 1.00 90.62 117 PRO A C 1
ATOM 931 O O . PRO A 1 117 ? -10.562 14.659 -5.672 1.00 90.62 117 PRO A O 1
ATOM 934 N N . LEU A 1 118 ? -9.935 13.668 -7.590 1.00 92.94 118 LEU A N 1
ATOM 935 C CA . LEU A 1 118 ? -11.279 13.282 -8.025 1.00 92.94 118 LEU A CA 1
ATOM 936 C C . LEU A 1 118 ? -11.702 11.896 -7.517 1.00 92.94 118 LEU A C 1
ATOM 938 O O . LEU A 1 118 ? -12.882 11.562 -7.621 1.00 92.94 118 LEU A O 1
ATOM 942 N N . LEU A 1 119 ? -10.742 11.098 -7.041 1.00 88.88 119 LEU A N 1
ATOM 943 C CA . LEU A 1 119 ? -10.881 9.691 -6.663 1.00 88.88 119 LEU A CA 1
ATOM 944 C C . LEU A 1 119 ? -10.928 9.557 -5.137 1.00 88.88 119 LEU A C 1
ATOM 946 O O . LEU A 1 119 ? -11.809 8.812 -4.656 1.00 88.88 119 LEU A O 1
#

Foldseek 3Di:
DVVCVVVVVVVVVVVVCCVPDPDNPPDPVVVVCVVVVVVVVLCCCLPVDPVNVVVVVVVVVVVVVLLVVLLVVLCVVPNLQSHCPHPVHPDCVSRVVSSVVSVVVVVVVCVVVCVVVVD

Solvent-accessible surface area (backbone atoms only — not comparable to full-atom values): 6601 Å² total; per-residue (Å²): 122,81,82,54,52,64,61,50,50,51,51,52,52,55,48,48,54,52,71,73,40,93,57,67,83,75,58,58,60,70,57,54,51,48,56,52,49,50,51,51,50,50,50,47,42,34,75,71,34,72,66,35,38,52,52,52,52,51,52,48,52,51,52,54,52,55,49,52,55,28,40,53,53,20,24,71,77,52,42,63,55,10,27,70,86,28,96,82,37,79,37,58,76,43,50,55,51,45,36,53,54,47,51,52,51,52,53,49,50,36,49,74,71,45,54,58,84,73,109